Protein AF-A0A4Q1VME7-F1 (afdb_monomer_lite)

Sequence (70 aa):
MDRSDMLDLAPKHGISEATIYNWKAKFGGMDVSEAKRLRALEEENAKLKKLLAEQTLDAAALRELLSKNV

pLDDT: mean 91.22, std 7.9, range [54.31, 98.69]

Radius of gyration: 23.03 Å; chains: 1; bounding box: 35×22×69 Å

Secondary structure (DSSP, 8-state):
--HHHHHHHHHHHT--HHHHHHHHHHHTT--HHHHHHHHHHHHHHHHHHHHHHHHHHHHHHHHHHHHH--

InterPro domains:
  IPR002514 Transposase IS3/IS911family [PF01527] (8-53)
  IPR009057 Homedomain-like superfamily [SSF46689] (6-52)
  IPR052546 Transposase_8_domain-containing_protein [PTHR33609] (7-69)

Organism: NCBI:txid1777866

Structure (mmCIF, N/CA/C/O backbone):
data_AF-A0A4Q1VME7-F1
#
_entry.id   AF-A0A4Q1VME7-F1
#
loop_
_atom_site.group_PDB
_atom_site.id
_atom_site.type_symbol
_atom_site.label_atom_id
_atom_site.label_alt_id
_atom_site.label_comp_id
_atom_site.label_asym_id
_atom_site.label_entity_id
_atom_site.label_seq_id
_atom_site.pdbx_PDB_ins_code
_atom_site.Cartn_x
_atom_site.Cartn_y
_atom_site.Cartn_z
_atom_site.occupancy
_atom_site.B_iso_or_equiv
_atom_site.auth_seq_id
_atom_site.auth_comp_id
_atom_site.auth_asym_id
_atom_site.auth_atom_id
_atom_site.pdbx_PDB_model_num
ATOM 1 N N . MET A 1 1 ? 16.160 -4.121 -22.776 1.00 74.56 1 MET A N 1
ATOM 2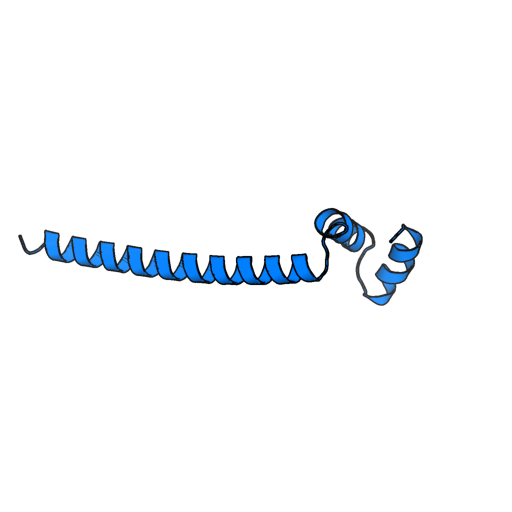 C CA . MET A 1 1 ? 15.485 -2.862 -23.129 1.00 74.56 1 MET A CA 1
ATOM 3 C C . MET A 1 1 ? 16.517 -1.763 -23.289 1.00 74.56 1 MET A C 1
ATOM 5 O O . MET A 1 1 ? 16.955 -1.189 -22.292 1.00 74.56 1 MET A O 1
ATOM 9 N N . ASP A 1 2 ? 16.974 -1.533 -24.508 1.00 85.75 2 ASP A N 1
ATOM 10 C CA . ASP A 1 2 ? 17.857 -0.422 -24.871 1.00 85.75 2 ASP A CA 1
ATOM 11 C C . ASP A 1 2 ? 17.048 0.806 -25.347 1.00 85.75 2 ASP A C 1
ATOM 13 O O . ASP A 1 2 ? 15.833 0.857 -25.160 1.00 85.75 2 ASP A O 1
ATOM 17 N N . ARG A 1 3 ? 17.714 1.841 -25.883 1.00 85.44 3 ARG A N 1
ATOM 18 C CA . ARG A 1 3 ? 17.035 3.055 -26.375 1.00 85.44 3 ARG A CA 1
ATOM 19 C C . ARG A 1 3 ? 16.176 2.777 -27.617 1.00 85.44 3 ARG A C 1
ATOM 21 O O . ARG A 1 3 ? 15.140 3.416 -27.762 1.00 85.44 3 ARG A O 1
ATOM 28 N N . SER A 1 4 ? 16.579 1.845 -28.482 1.00 88.31 4 SER A N 1
ATOM 29 C CA . SER A 1 4 ? 15.811 1.482 -29.679 1.00 88.31 4 SER A CA 1
ATOM 30 C C . SER A 1 4 ? 14.474 0.862 -29.285 1.00 88.31 4 SER A C 1
ATOM 32 O O . SER A 1 4 ? 13.434 1.264 -29.795 1.00 88.31 4 SER A O 1
ATOM 34 N N . ASP A 1 5 ? 14.487 -0.020 -28.282 1.00 87.81 5 ASP A N 1
ATOM 35 C CA . ASP A 1 5 ? 13.263 -0.608 -27.732 1.00 87.81 5 ASP A CA 1
ATOM 36 C C . ASP A 1 5 ? 12.299 0.466 -27.189 1.00 87.81 5 ASP A C 1
ATOM 38 O O . ASP A 1 5 ? 11.083 0.357 -27.343 1.00 87.81 5 ASP A O 1
ATOM 42 N N . MET A 1 6 ? 12.827 1.517 -26.547 1.00 88.44 6 MET A N 1
ATOM 43 C CA . MET A 1 6 ? 12.021 2.613 -25.986 1.00 88.44 6 MET A CA 1
ATOM 44 C C . MET A 1 6 ? 11.387 3.488 -27.071 1.00 88.44 6 MET A C 1
ATOM 46 O O . MET A 1 6 ? 10.221 3.861 -26.931 1.00 88.44 6 MET A O 1
ATOM 50 N N . LEU A 1 7 ? 12.135 3.780 -28.140 1.00 89.56 7 LEU A N 1
ATOM 51 C CA . LEU A 1 7 ? 11.666 4.543 -29.301 1.00 89.56 7 LEU A CA 1
ATOM 52 C C . LEU A 1 7 ? 10.503 3.845 -30.013 1.00 89.56 7 LEU A C 1
ATOM 54 O O . LEU A 1 7 ? 9.596 4.511 -30.504 1.00 89.56 7 LEU A O 1
ATOM 58 N N . ASP A 1 8 ? 10.489 2.513 -30.005 1.00 92.56 8 ASP A N 1
ATOM 59 C CA . ASP A 1 8 ? 9.403 1.727 -30.584 1.00 92.56 8 ASP A CA 1
ATOM 60 C C . ASP A 1 8 ? 8.188 1.607 -29.656 1.00 92.56 8 ASP A C 1
ATOM 62 O O . ASP A 1 8 ? 7.049 1.555 -30.127 1.00 92.56 8 ASP A O 1
ATOM 66 N N . LEU A 1 9 ? 8.400 1.524 -28.339 1.00 92.19 9 LEU A N 1
ATOM 67 C CA . LEU A 1 9 ? 7.327 1.341 -27.354 1.00 92.19 9 LEU A CA 1
ATOM 68 C C . LEU A 1 9 ? 6.560 2.644 -27.078 1.00 92.19 9 LEU A C 1
ATOM 70 O O . LEU A 1 9 ? 5.340 2.614 -26.912 1.00 92.19 9 LEU A O 1
ATOM 74 N N . ALA A 1 10 ? 7.265 3.778 -27.021 1.00 92.19 10 ALA A N 1
ATOM 75 C CA . ALA A 1 10 ? 6.700 5.077 -26.656 1.00 92.19 10 ALA A CA 1
ATOM 76 C C . ALA A 1 10 ? 5.494 5.470 -27.545 1.00 92.19 10 ALA A C 1
ATOM 78 O O . ALA A 1 10 ? 4.404 5.694 -27.005 1.00 92.19 10 ALA A O 1
ATOM 79 N N . PRO A 1 11 ? 5.589 5.429 -28.892 1.00 93.88 11 PRO A N 1
ATOM 80 C CA . PRO A 1 11 ? 4.475 5.775 -29.774 1.00 93.88 11 PRO A CA 1
ATOM 81 C C . PRO A 1 11 ? 3.348 4.739 -29.733 1.00 93.88 11 PRO A C 1
ATOM 83 O O . PRO A 1 11 ? 2.177 5.107 -29.787 1.00 93.88 11 PRO A O 1
ATOM 86 N N . LYS A 1 12 ? 3.683 3.447 -29.595 1.00 94.19 12 LYS A N 1
ATOM 87 C CA . LYS A 1 12 ? 2.700 2.348 -29.551 1.00 94.19 12 LYS A CA 1
ATOM 88 C C . LYS A 1 12 ? 1.751 2.454 -28.361 1.00 94.19 12 LYS A C 1
ATOM 90 O O . LYS A 1 12 ? 0.598 2.049 -28.466 1.00 94.19 12 LYS A O 1
ATOM 95 N N . HIS A 1 13 ? 2.233 2.987 -27.242 1.00 92.75 13 HIS A N 1
ATOM 96 C CA . HIS A 1 13 ? 1.454 3.117 -26.012 1.00 92.75 13 HIS A CA 1
ATOM 97 C C . HIS A 1 13 ? 1.072 4.563 -25.675 1.00 92.75 13 HIS A C 1
ATOM 99 O O . HIS A 1 13 ? 0.480 4.793 -24.624 1.00 92.75 13 HIS A O 1
ATOM 105 N N . GLY A 1 14 ? 1.385 5.531 -26.545 1.00 93.81 14 GLY A N 1
ATOM 106 C CA . GLY A 1 14 ? 1.060 6.944 -26.326 1.00 93.81 14 GLY A CA 1
ATOM 107 C C . GLY A 1 14 ? 1.735 7.544 -25.087 1.00 93.81 14 GLY A C 1
ATOM 108 O O . GLY A 1 14 ? 1.178 8.435 -24.451 1.00 93.81 14 GLY A O 1
ATOM 109 N N . ILE A 1 15 ? 2.915 7.043 -24.719 1.00 93.88 15 ILE A N 1
ATOM 110 C CA . ILE A 1 15 ? 3.692 7.492 -23.555 1.00 93.88 15 ILE A CA 1
ATOM 111 C C . ILE A 1 15 ? 5.047 8.028 -24.006 1.00 93.88 15 ILE A C 1
ATOM 113 O O . ILE A 1 15 ? 5.542 7.659 -25.062 1.00 93.88 15 ILE A O 1
ATOM 117 N N . SER A 1 16 ? 5.671 8.899 -23.213 1.00 92.88 16 SER A N 1
ATOM 118 C CA . SER A 1 16 ? 6.990 9.445 -23.557 1.00 92.88 16 SER A CA 1
ATOM 119 C C . SER A 1 16 ? 8.122 8.448 -23.273 1.00 92.88 16 SER A C 1
ATOM 121 O O . SER A 1 16 ? 8.030 7.639 -22.347 1.00 92.88 16 SER A O 1
ATOM 123 N N . GLU A 1 17 ? 9.240 8.560 -23.995 1.00 91.81 17 GLU A N 1
ATOM 124 C CA . GLU A 1 17 ? 10.468 7.814 -23.677 1.00 91.81 17 GLU A CA 1
ATOM 125 C C . GLU A 1 17 ? 10.945 8.073 -22.241 1.00 91.81 17 GLU A C 1
ATOM 127 O O . GLU A 1 17 ? 11.396 7.152 -21.561 1.00 91.81 17 GLU A O 1
ATOM 132 N N . ALA A 1 18 ? 10.784 9.305 -21.742 1.00 91.75 18 ALA A N 1
ATOM 133 C CA . ALA A 1 18 ? 11.115 9.659 -20.364 1.00 91.75 18 ALA A CA 1
ATOM 134 C C . ALA A 1 18 ? 10.280 8.856 -19.349 1.00 91.75 18 ALA A C 1
ATOM 136 O O . ALA A 1 18 ? 10.800 8.417 -18.323 1.00 91.75 18 ALA A O 1
ATOM 137 N N . THR A 1 19 ? 9.002 8.602 -19.648 1.00 91.69 19 THR A N 1
ATOM 138 C CA . THR A 1 19 ? 8.129 7.749 -18.827 1.00 91.69 19 THR A CA 1
ATOM 139 C C . THR A 1 19 ? 8.655 6.314 -18.775 1.00 91.69 19 THR A C 1
ATOM 141 O O . THR A 1 19 ? 8.763 5.743 -17.689 1.00 91.69 19 THR A O 1
ATOM 144 N N . ILE A 1 20 ? 9.043 5.749 -19.923 1.00 90.38 20 ILE A N 1
ATOM 145 C CA . ILE A 1 20 ? 9.596 4.388 -19.999 1.00 90.38 20 ILE A CA 1
ATOM 146 C C . ILE A 1 20 ? 10.946 4.310 -19.279 1.00 90.38 20 ILE A C 1
ATOM 148 O O . ILE A 1 20 ? 11.192 3.360 -18.536 1.00 90.38 20 ILE A O 1
ATOM 152 N N . TYR A 1 21 ? 11.803 5.320 -19.436 1.00 90.00 21 TYR A N 1
ATOM 153 C CA . TYR A 1 21 ? 13.080 5.399 -18.734 1.00 90.00 21 TYR A CA 1
ATOM 154 C C . TYR A 1 21 ? 12.889 5.412 -17.214 1.00 90.00 21 TYR A C 1
ATOM 156 O O . TYR A 1 21 ? 13.542 4.646 -16.508 1.00 90.00 21 TYR A O 1
ATOM 164 N N . ASN A 1 22 ? 11.945 6.211 -16.709 1.00 90.31 22 ASN A N 1
ATOM 165 C CA . ASN A 1 22 ? 11.625 6.267 -15.282 1.00 90.31 22 ASN A CA 1
ATOM 166 C C . ASN A 1 22 ? 11.129 4.917 -14.752 1.00 90.31 22 ASN A C 1
ATOM 168 O O . ASN A 1 22 ? 11.533 4.487 -13.671 1.00 90.31 22 ASN A O 1
ATOM 172 N N . TRP A 1 23 ? 10.288 4.214 -15.513 1.00 88.88 23 TRP A N 1
ATOM 173 C CA . TRP A 1 23 ? 9.843 2.871 -15.143 1.00 88.88 23 TRP A CA 1
ATOM 174 C C . TRP A 1 23 ? 10.979 1.856 -15.181 1.00 88.88 23 TRP A C 1
ATOM 176 O O . TRP A 1 23 ? 11.103 1.065 -14.253 1.00 88.88 23 TRP A O 1
ATOM 186 N N . LYS A 1 24 ? 11.857 1.904 -16.185 1.00 86.56 24 LYS A N 1
ATOM 187 C CA . LYS A 1 24 ? 13.043 1.042 -16.240 1.00 86.56 24 LYS A CA 1
ATOM 188 C C . LYS A 1 24 ? 13.999 1.320 -15.078 1.00 86.56 24 LYS A C 1
ATOM 190 O O . LYS A 1 24 ? 14.519 0.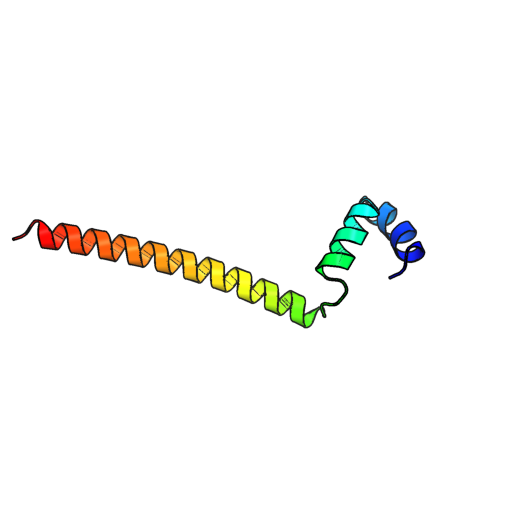378 -14.498 1.00 86.56 24 LYS A O 1
ATOM 195 N N . ALA A 1 25 ? 14.220 2.578 -14.705 1.00 87.38 25 ALA A N 1
ATOM 196 C CA . ALA A 1 25 ? 15.061 2.920 -13.560 1.00 87.38 25 ALA A CA 1
ATOM 197 C C . ALA A 1 25 ? 14.464 2.406 -12.240 1.00 87.38 25 ALA A C 1
ATOM 199 O O . ALA A 1 25 ? 15.197 1.937 -11.374 1.00 87.38 25 ALA A O 1
ATOM 200 N N . LYS A 1 26 ? 13.134 2.463 -12.099 1.00 83.69 26 LYS A N 1
ATOM 201 C CA . LYS A 1 26 ? 12.428 2.052 -10.879 1.00 83.69 26 LYS A CA 1
ATOM 202 C C . LYS A 1 26 ? 12.184 0.541 -10.778 1.00 83.69 26 LYS A C 1
ATOM 204 O O . LYS A 1 26 ? 12.199 0.001 -9.679 1.00 83.69 26 LYS A O 1
ATOM 209 N N . PHE A 1 27 ? 11.945 -0.132 -11.901 1.00 83.44 27 PHE A N 1
ATOM 210 C CA . PHE A 1 27 ? 11.461 -1.517 -11.946 1.00 83.44 27 PHE A CA 1
ATOM 211 C C . PHE A 1 27 ? 12.299 -2.440 -12.840 1.00 83.44 27 PHE A C 1
ATOM 213 O O . PHE A 1 27 ? 12.065 -3.639 -12.861 1.00 83.44 27 PHE A O 1
ATOM 220 N N . GLY A 1 28 ? 13.274 -1.928 -13.594 1.00 83.00 28 GLY A N 1
ATOM 221 C CA . GLY A 1 28 ? 13.982 -2.693 -14.630 1.00 83.00 28 GLY A CA 1
ATOM 222 C C . GLY A 1 28 ? 14.894 -3.811 -14.120 1.00 83.00 28 GLY A C 1
ATOM 223 O O . GLY A 1 28 ? 15.321 -4.633 -14.924 1.00 83.00 28 GLY A O 1
ATOM 224 N N . GLY A 1 29 ? 15.189 -3.847 -12.818 1.00 83.19 29 GLY A N 1
ATOM 225 C CA . GLY A 1 29 ? 15.872 -4.963 -12.152 1.00 83.19 29 GLY A CA 1
ATOM 226 C C . GLY A 1 29 ? 14.938 -5.888 -11.363 1.00 83.19 29 GLY A C 1
ATOM 227 O O . GLY A 1 29 ? 15.418 -6.820 -10.732 1.00 83.19 29 GLY A O 1
ATOM 228 N N . MET A 1 30 ? 13.630 -5.617 -11.364 1.00 86.56 30 MET A N 1
ATOM 229 C CA . MET A 1 30 ? 12.631 -6.353 -10.594 1.00 86.56 30 MET A CA 1
ATOM 230 C C . MET A 1 30 ? 11.982 -7.424 -11.471 1.00 86.56 30 MET A C 1
ATOM 232 O O . MET A 1 30 ? 11.479 -7.122 -12.555 1.00 86.56 30 MET A O 1
ATOM 236 N N . ASP A 1 31 ? 11.960 -8.670 -11.001 1.00 86.62 31 ASP A N 1
ATOM 237 C CA . ASP A 1 31 ? 11.183 -9.721 -11.656 1.00 86.62 31 ASP A CA 1
ATOM 238 C C . ASP A 1 31 ? 9.671 -9.464 -11.496 1.00 86.62 31 ASP A C 1
ATOM 240 O O . ASP A 1 31 ? 9.206 -8.869 -10.522 1.00 86.62 31 ASP A O 1
ATOM 244 N N . VAL A 1 32 ? 8.867 -9.958 -12.437 1.00 85.38 32 VAL A N 1
ATOM 245 C CA . VAL A 1 32 ? 7.403 -9.896 -12.400 1.00 85.38 32 VAL A CA 1
ATOM 246 C C . VAL A 1 32 ? 6.849 -10.537 -11.124 1.00 85.38 32 VAL A C 1
ATOM 248 O O . VAL A 1 32 ? 5.856 -10.046 -10.582 1.00 85.38 32 VAL A O 1
ATOM 251 N N . SER A 1 33 ? 7.459 -11.619 -10.625 1.00 88.00 33 SER A N 1
ATOM 252 C CA . SER A 1 33 ? 7.034 -12.230 -9.359 1.00 88.00 33 SER A CA 1
ATOM 253 C C . SER A 1 33 ? 7.288 -11.307 -8.162 1.00 88.00 33 SER A C 1
ATOM 255 O O . SER A 1 33 ? 6.435 -11.191 -7.278 1.00 88.00 33 SER A O 1
ATOM 257 N N . GLU A 1 34 ? 8.399 -10.572 -8.179 1.00 90.00 34 GLU A N 1
ATOM 258 C CA . GLU A 1 34 ? 8.765 -9.609 -7.146 1.00 90.00 34 GLU A CA 1
ATOM 259 C C . GLU A 1 34 ? 7.870 -8.367 -7.187 1.00 90.00 34 GLU A C 1
ATOM 261 O O . GLU A 1 34 ? 7.367 -7.942 -6.148 1.00 90.00 34 GLU A O 1
ATOM 266 N N . ALA A 1 35 ? 7.536 -7.870 -8.381 1.00 89.06 35 ALA A N 1
ATOM 267 C CA . ALA A 1 35 ? 6.571 -6.785 -8.558 1.00 89.06 35 ALA A CA 1
ATOM 268 C C . ALA A 1 35 ? 5.168 -7.159 -8.046 1.00 89.06 35 ALA A C 1
ATOM 270 O O . ALA A 1 35 ? 4.508 -6.361 -7.375 1.00 89.06 35 ALA A O 1
ATOM 271 N N . LYS A 1 36 ? 4.707 -8.389 -8.315 1.00 91.81 36 LYS A N 1
ATOM 272 C CA . LYS A 1 36 ? 3.427 -8.898 -7.791 1.00 91.81 36 LYS A CA 1
ATOM 273 C C . LYS A 1 36 ? 3.442 -9.002 -6.269 1.00 91.81 36 LYS A C 1
ATOM 275 O O . LYS A 1 36 ? 2.476 -8.601 -5.623 1.00 91.81 36 LYS A O 1
ATOM 280 N N . ARG A 1 37 ? 4.535 -9.517 -5.699 1.00 94.88 37 ARG A N 1
ATOM 281 C CA . ARG A 1 37 ? 4.709 -9.619 -4.247 1.00 94.88 37 ARG A CA 1
ATOM 282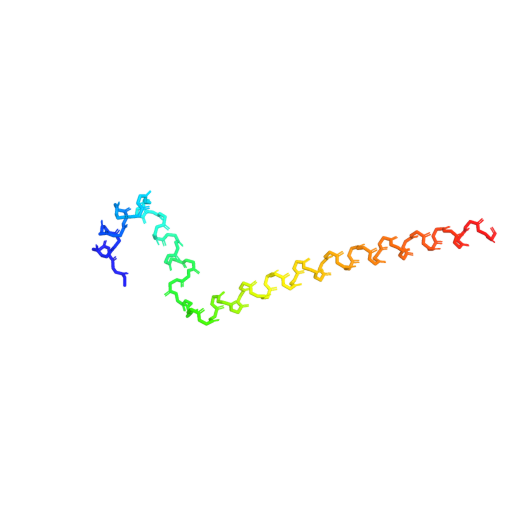 C C . ARG A 1 37 ? 4.726 -8.242 -3.589 1.00 94.88 37 ARG A C 1
ATOM 284 O O . ARG A 1 37 ? 4.074 -8.068 -2.565 1.00 94.88 37 ARG A O 1
ATOM 291 N N . LEU A 1 38 ? 5.427 -7.275 -4.179 1.00 93.12 38 LEU A N 1
ATOM 292 C CA . LEU A 1 38 ? 5.482 -5.904 -3.679 1.00 93.12 38 LEU A CA 1
ATOM 293 C C . LEU A 1 38 ? 4.082 -5.287 -3.610 1.00 93.12 38 LEU A C 1
ATOM 295 O O . LEU A 1 38 ? 3.700 -4.785 -2.559 1.00 93.12 38 LEU A O 1
ATOM 299 N N . ARG A 1 39 ? 3.287 -5.411 -4.679 1.00 93.62 39 ARG A N 1
ATOM 300 C CA . ARG A 1 39 ? 1.905 -4.912 -4.698 1.00 93.62 39 ARG A CA 1
ATOM 301 C C . ARG A 1 39 ? 1.040 -5.545 -3.605 1.00 93.62 39 ARG A C 1
ATOM 303 O O . ARG A 1 39 ? 0.329 -4.832 -2.906 1.00 93.62 39 ARG A O 1
ATOM 310 N N . ALA A 1 40 ? 1.121 -6.865 -3.434 1.00 97.12 40 ALA A N 1
ATOM 311 C CA . ALA A 1 40 ? 0.365 -7.567 -2.396 1.00 97.12 40 ALA A CA 1
ATOM 312 C C . ALA A 1 40 ? 0.743 -7.083 -0.984 1.00 97.12 40 ALA A C 1
ATOM 314 O O . ALA A 1 40 ? -0.132 -6.859 -0.150 1.00 97.12 40 ALA A O 1
ATOM 315 N N . LEU A 1 41 ? 2.038 -6.860 -0.735 1.00 98.12 41 LEU A N 1
ATOM 316 C CA . LEU A 1 41 ? 2.523 -6.310 0.531 1.00 98.12 41 LEU A CA 1
ATOM 317 C C . LEU A 1 41 ? 2.062 -4.863 0.750 1.00 98.12 41 LEU A C 1
ATOM 319 O O . LEU A 1 41 ? 1.716 -4.505 1.873 1.00 98.12 41 LEU A O 1
ATOM 323 N N . GLU A 1 42 ? 2.039 -4.029 -0.291 1.00 97.31 42 GLU A N 1
ATOM 324 C CA . GLU A 1 42 ? 1.528 -2.655 -0.207 1.00 97.31 42 GLU A CA 1
ATOM 325 C C . GLU A 1 42 ? 0.030 -2.626 0.139 1.00 97.31 42 GLU A C 1
ATOM 327 O O . GLU A 1 42 ? -0.385 -1.865 1.018 1.00 97.31 42 GLU A O 1
ATOM 332 N N . GLU A 1 43 ? -0.772 -3.487 -0.491 1.00 98.44 43 GLU A N 1
ATOM 333 C CA . GLU A 1 43 ? -2.208 -3.630 -0.216 1.00 98.44 43 GLU A CA 1
ATOM 334 C C . GLU A 1 43 ? -2.471 -4.123 1.214 1.00 98.44 43 GLU A C 1
ATOM 336 O O . GLU A 1 43 ? -3.297 -3.554 1.937 1.00 98.44 43 GLU A O 1
ATOM 341 N N . GLU A 1 44 ? -1.738 -5.145 1.660 1.00 98.50 44 GLU A N 1
ATOM 342 C CA . GLU A 1 44 ? -1.846 -5.662 3.023 1.00 98.50 44 GLU A CA 1
ATOM 343 C C . GLU A 1 44 ? -1.425 -4.609 4.056 1.00 98.50 44 GLU A C 1
ATOM 345 O O . GLU A 1 44 ? -2.131 -4.388 5.041 1.00 98.50 44 GLU A O 1
ATOM 350 N N . ASN A 1 45 ? -0.331 -3.886 3.810 1.00 98.69 45 ASN A N 1
ATOM 351 C CA . ASN A 1 45 ? 0.137 -2.818 4.690 1.00 98.69 45 ASN A CA 1
ATOM 352 C C . ASN A 1 45 ? -0.902 -1.695 4.824 1.00 98.69 45 ASN A C 1
ATOM 354 O O . ASN A 1 45 ? -1.149 -1.210 5.930 1.00 98.69 45 ASN A O 1
ATOM 358 N N . ALA A 1 46 ? -1.547 -1.307 3.720 1.00 98.62 46 ALA A N 1
ATOM 359 C CA . ALA A 1 46 ? -2.617 -0.315 3.734 1.00 98.62 46 ALA A CA 1
ATOM 360 C C . ALA A 1 46 ? -3.814 -0.783 4.577 1.00 98.62 46 ALA A C 1
ATOM 362 O O . ALA A 1 46 ? -4.319 -0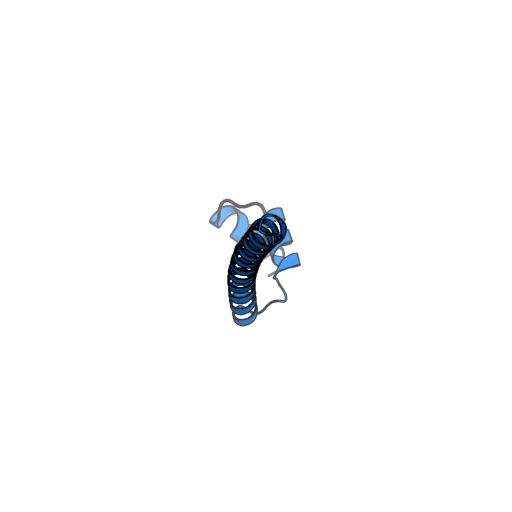.027 5.413 1.00 98.62 46 ALA A O 1
ATOM 363 N N . LYS A 1 47 ? -4.232 -2.046 4.418 1.00 98.62 47 LYS A N 1
ATOM 364 C CA . LYS A 1 47 ? -5.309 -2.645 5.218 1.00 98.62 47 LYS A CA 1
ATOM 365 C C . LYS A 1 47 ? -4.956 -2.689 6.706 1.00 98.62 47 LYS A C 1
ATOM 367 O O . LYS A 1 47 ? -5.779 -2.309 7.536 1.00 98.62 47 LYS A O 1
ATOM 372 N N . LEU A 1 48 ? -3.739 -3.114 7.044 1.00 98.69 48 LEU A N 1
ATOM 373 C CA . LEU A 1 48 ? -3.265 -3.194 8.427 1.00 98.69 48 LEU A CA 1
ATOM 374 C C . LEU A 1 48 ? -3.200 -1.815 9.088 1.00 98.69 48 LEU A C 1
ATOM 376 O O . LEU A 1 48 ? -3.665 -1.660 10.214 1.00 98.69 48 LEU A O 1
ATOM 380 N N . LYS A 1 49 ? -2.692 -0.796 8.385 1.00 98.62 49 LYS A N 1
ATOM 381 C CA . LYS A 1 49 ? -2.673 0.589 8.883 1.00 98.62 49 LYS A CA 1
ATOM 382 C C . LYS A 1 49 ? -4.073 1.115 9.177 1.00 98.62 49 LYS A C 1
ATOM 384 O O . LYS A 1 49 ? -4.265 1.757 10.204 1.00 98.62 49 LYS A O 1
ATOM 389 N N . LYS A 1 50 ? -5.042 0.828 8.301 1.00 98.56 50 LYS A N 1
ATOM 390 C CA . LYS A 1 50 ? -6.441 1.212 8.515 1.00 98.56 50 LYS A CA 1
ATOM 391 C C . LYS A 1 50 ? -7.009 0.556 9.776 1.00 98.56 50 LYS A C 1
ATOM 393 O O . LYS A 1 50 ? -7.511 1.265 10.640 1.00 98.56 50 LYS A O 1
ATOM 398 N N . LEU A 1 51 ? -6.869 -0.764 9.90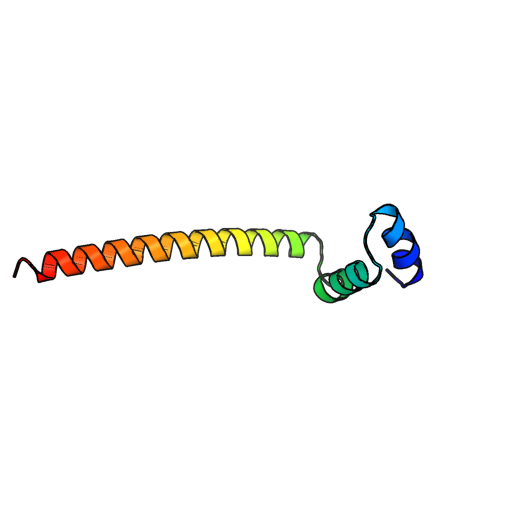2 1.00 98.56 51 LEU A N 1
ATOM 399 C CA . LEU A 1 51 ? -7.371 -1.503 11.063 1.00 98.56 51 LEU A CA 1
ATOM 400 C C . LEU A 1 51 ? -6.729 -1.018 12.369 1.00 98.56 51 LEU A C 1
ATOM 402 O O . LEU A 1 51 ? -7.417 -0.833 13.367 1.00 98.56 51 LEU A O 1
ATOM 406 N N . LEU A 1 52 ? -5.417 -0.771 12.355 1.00 98.44 52 LEU A N 1
ATOM 407 C CA . LEU A 1 52 ? -4.704 -0.257 13.520 1.00 98.44 52 LEU A CA 1
ATOM 408 C C . LEU A 1 52 ? -5.205 1.135 13.925 1.00 98.44 52 LEU A C 1
ATOM 410 O O . LEU A 1 52 ? -5.360 1.402 15.116 1.00 98.44 52 LEU A O 1
ATOM 414 N N . ALA A 1 53 ? -5.461 2.018 12.957 1.00 98.44 53 ALA A N 1
ATOM 415 C CA . ALA A 1 53 ? -6.010 3.341 13.230 1.00 98.44 53 ALA A CA 1
ATOM 416 C C . ALA A 1 53 ? -7.409 3.247 13.859 1.00 98.44 53 ALA A C 1
ATOM 418 O O . ALA A 1 53 ? -7.648 3.881 14.883 1.00 98.44 53 ALA A O 1
ATOM 419 N N . GLU A 1 54 ? -8.292 2.410 13.306 1.00 97.94 54 GLU A N 1
ATOM 420 C CA . GLU A 1 54 ? -9.633 2.149 13.852 1.00 97.94 54 GLU A CA 1
ATOM 421 C C . GLU A 1 54 ? -9.554 1.619 15.294 1.00 97.94 54 GLU A C 1
ATOM 423 O O . GLU A 1 54 ? -10.123 2.216 16.204 1.00 97.94 54 GLU A O 1
ATOM 428 N N . GLN A 1 55 ? -8.742 0.586 15.542 1.00 98.06 55 GLN A N 1
ATOM 429 C CA . GLN A 1 55 ? -8.547 0.031 16.888 1.00 98.06 55 GLN A CA 1
ATOM 430 C C . GLN A 1 55 ? -7.967 1.045 17.878 1.00 98.06 55 GLN A C 1
ATOM 432 O O . GLN A 1 55 ? -8.321 1.047 19.058 1.00 98.06 55 GLN A O 1
ATOM 437 N N . THR A 1 56 ? -7.058 1.905 17.419 1.00 98.19 56 THR A N 1
ATOM 438 C CA . THR A 1 56 ? -6.459 2.944 18.264 1.00 98.19 56 THR A CA 1
ATOM 439 C C . THR A 1 56 ? -7.497 3.990 18.659 1.00 98.19 56 THR A C 1
ATOM 441 O O . THR A 1 56 ? -7.518 4.412 19.816 1.00 98.19 56 THR A O 1
ATOM 444 N N . LEU A 1 57 ? -8.374 4.377 17.729 1.00 98.00 57 LEU A N 1
ATOM 445 C CA . LEU A 1 57 ? -9.482 5.295 17.991 1.00 98.00 57 LEU A CA 1
ATOM 446 C C . LEU A 1 57 ? -10.482 4.696 18.985 1.00 98.00 57 LEU A C 1
ATOM 448 O O . LEU A 1 57 ? -10.806 5.351 19.976 1.00 98.00 57 LEU A O 1
ATOM 452 N N . ASP A 1 58 ? -10.891 3.441 18.794 1.00 97.00 58 ASP A N 1
ATOM 453 C CA . ASP A 1 58 ? -11.798 2.745 19.715 1.00 97.00 58 ASP A CA 1
ATOM 454 C C . ASP A 1 58 ? -11.197 2.645 21.121 1.00 97.00 58 ASP A C 1
ATOM 456 O O . ASP A 1 58 ? -11.847 2.949 22.124 1.00 97.00 58 ASP A O 1
ATOM 460 N N . ALA A 1 59 ? -9.917 2.280 21.214 1.00 96.94 59 ALA A N 1
ATOM 461 C CA . ALA A 1 59 ? -9.219 2.195 22.488 1.00 96.94 59 ALA A CA 1
ATOM 462 C C . ALA A 1 59 ? -9.085 3.563 23.177 1.00 96.94 59 ALA A C 1
ATOM 464 O O . ALA A 1 59 ? -9.100 3.627 24.408 1.00 96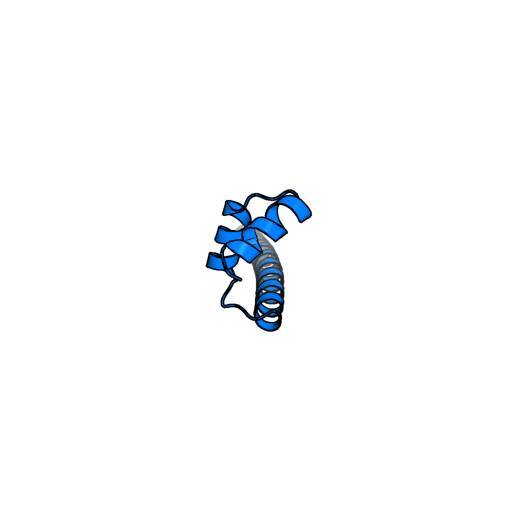.94 59 ALA A O 1
ATOM 465 N N . ALA A 1 60 ? -8.931 4.652 22.420 1.00 96.00 60 ALA A N 1
ATOM 466 C CA . ALA A 1 60 ? -8.912 6.006 22.967 1.00 96.00 60 ALA A CA 1
ATOM 467 C C . ALA A 1 60 ? -10.293 6.407 23.511 1.00 96.00 60 ALA A C 1
ATOM 469 O O . ALA A 1 60 ? -10.382 6.856 24.653 1.00 96.00 60 ALA A O 1
ATOM 470 N N . ALA A 1 61 ? -11.363 6.156 22.752 1.00 95.50 61 ALA A N 1
ATOM 471 C CA . ALA A 1 61 ? -12.735 6.433 23.174 1.00 95.50 61 ALA A CA 1
ATOM 472 C C . ALA A 1 61 ? -13.120 5.652 24.443 1.00 95.50 61 ALA A C 1
ATOM 474 O O . ALA A 1 61 ? -13.676 6.218 25.385 1.00 95.50 61 ALA A O 1
ATOM 475 N N . LEU A 1 62 ? -12.765 4.364 24.517 1.00 95.38 62 LEU A N 1
ATOM 476 C CA . LEU A 1 62 ? -13.014 3.538 25.703 1.00 95.38 62 LEU A CA 1
ATOM 477 C C . LEU A 1 62 ? -12.274 4.061 26.939 1.00 95.38 62 LEU A C 1
ATOM 479 O O . LEU A 1 62 ? -12.857 4.124 28.022 1.00 95.38 62 LEU A O 1
ATOM 483 N N . ARG A 1 63 ? -11.006 4.466 26.791 1.00 94.44 63 ARG A N 1
ATOM 484 C CA . ARG A 1 63 ? -10.236 5.070 27.891 1.00 94.44 63 ARG A CA 1
ATOM 485 C C . ARG A 1 63 ? -10.862 6.375 28.370 1.00 94.44 63 ARG A C 1
ATOM 487 O O . ARG A 1 63 ? -10.939 6.588 29.577 1.00 94.44 63 ARG A O 1
ATOM 494 N N . GLU A 1 64 ? -11.331 7.216 27.452 1.00 94.12 64 GLU A N 1
ATOM 495 C CA . GLU A 1 64 ? -11.998 8.472 27.798 1.00 94.12 64 GLU A CA 1
ATOM 496 C C . GLU A 1 64 ? -13.283 8.222 28.601 1.00 94.12 64 GLU A C 1
ATOM 498 O O . GLU A 1 64 ? -13.475 8.832 29.653 1.00 94.12 64 GLU A O 1
ATOM 503 N N . LEU A 1 65 ? -14.130 7.282 28.171 1.00 93.94 65 LEU A N 1
ATOM 504 C CA . LEU A 1 65 ? -15.351 6.921 28.900 1.00 93.94 65 LEU A CA 1
ATOM 505 C C . LEU A 1 65 ? -15.052 6.388 30.306 1.00 93.94 65 LEU A C 1
ATOM 507 O O . LEU A 1 65 ? -15.709 6.787 31.265 1.00 93.94 65 LEU A O 1
ATOM 511 N N . LEU A 1 66 ? -14.041 5.526 30.447 1.00 91.56 66 LEU A N 1
ATOM 512 C CA . LEU A 1 66 ? -13.631 5.001 31.751 1.00 91.56 66 LEU A CA 1
ATOM 513 C C . LEU A 1 66 ? -13.086 6.099 32.671 1.00 91.56 66 LEU A C 1
ATOM 515 O O . LEU A 1 66 ? -13.386 6.084 33.859 1.00 91.56 66 LEU A O 1
ATOM 519 N N . SER A 1 67 ? -12.344 7.074 32.135 1.00 90.06 67 SER A N 1
ATOM 520 C CA . SER A 1 67 ? -11.834 8.205 32.925 1.00 90.06 67 SER A CA 1
ATOM 521 C C . SER A 1 67 ? -12.916 9.174 33.412 1.00 90.06 67 SER A C 1
ATOM 523 O O . SER A 1 67 ? -12.682 9.892 34.376 1.00 90.06 67 SER A O 1
ATOM 525 N N . LYS A 1 68 ? -14.088 9.201 32.764 1.00 77.88 68 LYS A N 1
ATOM 526 C CA . LYS A 1 68 ? -15.225 10.062 33.138 1.00 77.88 68 LYS A CA 1
ATOM 527 C C . LYS A 1 68 ? -16.178 9.417 34.150 1.00 77.88 68 LYS A C 1
ATOM 529 O O . LYS A 1 68 ? -16.998 10.123 34.724 1.00 77.88 68 LYS A O 1
ATOM 534 N N . ASN A 1 69 ? -16.088 8.100 34.345 1.00 60.28 69 ASN A N 1
ATOM 535 C CA . ASN A 1 69 ? -16.920 7.330 35.278 1.00 60.28 69 ASN A CA 1
ATOM 536 C C . ASN A 1 69 ? -16.245 7.103 36.649 1.00 60.28 69 ASN A C 1
ATOM 538 O O . ASN A 1 69 ? -16.691 6.242 37.409 1.00 60.28 69 ASN A O 1
ATOM 542 N N . VAL A 1 70 ? -15.175 7.849 36.943 1.00 54.31 70 VAL A N 1
ATOM 543 C CA . VAL A 1 70 ? -14.478 7.890 38.240 1.00 54.31 70 VAL A CA 1
ATOM 544 C C . VAL A 1 70 ? -14.716 9.241 38.898 1.00 54.31 70 VAL A C 1
ATOM 546 O O . VAL A 1 70 ? -14.710 10.252 38.160 1.00 54.31 70 VAL A O 1
#

Foldseek 3Di:
DDLVVLVVVCVVVVHDSVVVVVCCVVPVPPDPVRVVVVVVVVVVVVVVVVVVVVVVVVVVVVVVVVVVVD